Protein AF-A0A328EH61-F1 (afdb_monomer_lite)

Structure (mmCIF, N/CA/C/O backbone):
data_AF-A0A328EH61-F1
#
_entry.id   AF-A0A328EH61-F1
#
loop_
_atom_site.group_PDB
_atom_site.id
_atom_site.type_symbol
_atom_site.label_atom_id
_atom_site.label_alt_id
_atom_site.label_comp_id
_atom_site.label_asym_id
_atom_site.label_entity_id
_atom_site.label_seq_id
_atom_site.pdbx_PDB_ins_code
_atom_site.Cartn_x
_atom_site.Cartn_y
_atom_site.Cartn_z
_atom_site.occupancy
_atom_site.B_iso_or_equiv
_atom_site.auth_seq_id
_atom_site.auth_comp_id
_atom_site.auth_asym_id
_atom_site.auth_atom_id
_atom_site.pdbx_PDB_model_num
ATOM 1 N N . MET A 1 1 ? 7.362 -0.030 19.462 1.00 56.78 1 MET A N 1
ATOM 2 C CA . MET A 1 1 ? 6.497 -0.593 18.405 1.00 56.78 1 MET A CA 1
ATOM 3 C C . MET A 1 1 ? 5.074 -0.402 18.872 1.00 56.78 1 MET A C 1
ATOM 5 O O . MET A 1 1 ? 4.834 -0.658 20.049 1.00 56.78 1 MET A O 1
ATOM 9 N N . GLY A 1 2 ? 4.195 0.148 18.036 1.00 70.50 2 GLY A N 1
ATOM 10 C CA . GLY A 1 2 ? 2.802 0.347 18.413 1.00 70.50 2 GLY A CA 1
ATOM 11 C C . GLY A 1 2 ? 2.032 -0.969 18.447 1.00 70.50 2 GLY A C 1
ATOM 12 O O . GLY A 1 2 ? 2.505 -2.017 18.003 1.00 70.50 2 GLY A O 1
ATOM 13 N N . GLN A 1 3 ? 0.827 -0.904 19.004 1.00 80.25 3 GLN A N 1
ATOM 14 C CA . GLN A 1 3 ? -0.029 -2.062 19.269 1.00 80.25 3 GLN A CA 1
ATOM 15 C C . GLN A 1 3 ? -0.320 -2.907 18.014 1.00 80.25 3 GLN A C 1
ATOM 17 O O . GLN A 1 3 ? -0.496 -4.117 18.120 1.00 80.25 3 GLN A O 1
ATOM 22 N N . TYR A 1 4 ? -0.326 -2.286 16.830 1.00 87.88 4 TYR A N 1
ATOM 23 C CA . TYR A 1 4 ? -0.708 -2.926 15.568 1.00 87.88 4 TYR A CA 1
ATOM 24 C C . TYR A 1 4 ? 0.461 -3.147 14.599 1.00 87.88 4 TYR A C 1
ATOM 26 O O . TYR A 1 4 ? 0.229 -3.617 13.487 1.00 87.88 4 TYR A O 1
ATOM 34 N N . SER A 1 5 ? 1.713 -2.864 14.990 1.00 88.94 5 SER A N 1
ATOM 35 C CA . SER A 1 5 ? 2.863 -2.902 14.068 1.00 88.94 5 SER A CA 1
ATOM 36 C C . SER A 1 5 ? 3.009 -4.247 13.333 1.00 88.94 5 SER A C 1
ATOM 38 O O . SER A 1 5 ? 3.281 -4.263 12.135 1.00 88.94 5 SER A O 1
ATOM 40 N N . THR A 1 6 ? 2.782 -5.380 14.012 1.00 91.38 6 THR A N 1
ATOM 41 C CA . THR A 1 6 ? 2.851 -6.718 13.388 1.00 91.38 6 THR A CA 1
ATOM 42 C C . THR A 1 6 ? 1.741 -6.937 12.357 1.00 91.38 6 THR A C 1
ATOM 44 O O . THR A 1 6 ? 2.013 -7.432 11.265 1.00 91.38 6 THR A O 1
ATOM 47 N N . LEU A 1 7 ? 0.505 -6.541 12.678 1.00 90.62 7 LEU A N 1
ATOM 48 C CA . LEU A 1 7 ? -0.646 -6.666 11.775 1.00 90.62 7 LEU A CA 1
ATOM 49 C C . LEU A 1 7 ? -0.480 -5.778 10.541 1.00 90.62 7 LEU A C 1
ATOM 51 O O . LEU A 1 7 ? -0.755 -6.207 9.422 1.00 90.62 7 LEU A O 1
ATOM 55 N N . ILE A 1 8 ? 0.023 -4.558 10.730 1.00 93.12 8 ILE A N 1
ATOM 56 C CA . ILE A 1 8 ? 0.325 -3.632 9.635 1.00 93.12 8 ILE A CA 1
ATOM 57 C C . ILE A 1 8 ? 1.382 -4.241 8.718 1.00 93.12 8 ILE A C 1
ATOM 59 O O . ILE A 1 8 ? 1.185 -4.289 7.507 1.00 93.12 8 ILE A O 1
ATOM 63 N N . TYR A 1 9 ? 2.466 -4.767 9.292 1.00 94.25 9 TYR A N 1
ATOM 64 C CA . TYR A 1 9 ? 3.519 -5.420 8.523 1.00 94.25 9 TYR A CA 1
ATOM 65 C C . TYR A 1 9 ? 2.988 -6.574 7.670 1.00 94.25 9 TYR A C 1
ATOM 67 O O . TYR A 1 9 ? 3.264 -6.642 6.472 1.00 94.25 9 TYR A O 1
ATOM 75 N N . GLN A 1 10 ? 2.184 -7.451 8.271 1.00 93.06 10 GLN A N 1
ATOM 76 C CA . GLN A 1 10 ? 1.560 -8.569 7.567 1.00 93.06 10 GLN A CA 1
ATOM 77 C C . GLN A 1 10 ? 0.623 -8.088 6.453 1.00 93.06 10 GLN A C 1
ATOM 79 O O . GLN A 1 10 ? 0.689 -8.614 5.346 1.00 93.06 10 GLN A O 1
ATOM 84 N N . SER A 1 11 ? -0.179 -7.051 6.712 1.00 92.69 11 SER A N 1
ATOM 85 C CA . SER A 1 11 ? -1.097 -6.465 5.724 1.00 92.69 11 SER A CA 1
ATOM 86 C C . SER A 1 11 ? -0.344 -5.910 4.513 1.00 92.69 11 SER A C 1
ATOM 88 O O . SER A 1 11 ? -0.725 -6.161 3.370 1.00 92.69 11 SER A O 1
ATOM 90 N N . VAL A 1 12 ? 0.760 -5.192 4.742 1.00 92.88 12 VAL A N 1
ATOM 91 C CA . VAL A 1 12 ? 1.598 -4.652 3.662 1.00 92.88 12 VAL A CA 1
ATOM 92 C C . VAL A 1 12 ? 2.291 -5.773 2.881 1.00 92.88 12 VAL A C 1
ATOM 94 O O . VAL A 1 12 ? 2.296 -5.732 1.651 1.00 92.88 12 VAL A O 1
ATOM 97 N N . ASP A 1 13 ? 2.848 -6.785 3.555 1.00 94.06 13 ASP A N 1
ATOM 98 C CA . ASP A 1 13 ? 3.491 -7.931 2.893 1.00 94.06 13 ASP A CA 1
ATOM 99 C C . ASP A 1 13 ? 2.492 -8.705 2.015 1.00 94.06 13 ASP A C 1
ATOM 101 O O . ASP A 1 13 ? 2.778 -8.978 0.845 1.00 94.06 13 ASP A O 1
ATOM 105 N N . HIS A 1 14 ? 1.290 -8.989 2.530 1.00 93.00 14 HIS A N 1
ATOM 106 C CA . HIS A 1 14 ? 0.214 -9.624 1.764 1.00 93.00 14 HIS A CA 1
ATOM 107 C C . HIS A 1 14 ? -0.220 -8.783 0.566 1.00 93.00 14 HIS A C 1
ATOM 109 O O . HIS A 1 14 ? -0.277 -9.296 -0.555 1.00 93.00 14 HIS A O 1
ATOM 115 N N . THR A 1 15 ? -0.432 -7.483 0.775 1.00 91.00 15 THR A N 1
ATOM 116 C CA . THR A 1 15 ? -0.764 -6.540 -0.297 1.00 91.00 15 THR A CA 1
ATOM 117 C C . THR A 1 15 ? 0.299 -6.574 -1.395 1.00 91.00 15 THR A C 1
ATOM 119 O O . THR A 1 15 ? -0.015 -6.713 -2.578 1.00 91.00 15 THR A O 1
ATOM 122 N N . ALA A 1 16 ? 1.579 -6.517 -1.021 1.00 90.25 16 ALA A N 1
ATOM 123 C CA . ALA A 1 16 ? 2.683 -6.558 -1.968 1.00 90.25 16 ALA A CA 1
ATOM 124 C C . ALA A 1 16 ? 2.731 -7.883 -2.749 1.00 90.25 16 ALA A C 1
ATOM 126 O O . ALA A 1 16 ? 2.932 -7.866 -3.965 1.00 90.25 16 ALA A O 1
ATOM 127 N N . ARG A 1 17 ? 2.500 -9.032 -2.096 1.00 91.38 17 ARG A N 1
ATOM 128 C CA . ARG A 1 17 ? 2.392 -10.337 -2.779 1.00 91.38 17 ARG A CA 1
ATOM 129 C C . ARG A 1 17 ? 1.259 -10.347 -3.798 1.00 91.38 17 ARG A C 1
ATOM 131 O O . ARG A 1 17 ? 1.487 -10.741 -4.943 1.00 91.38 17 ARG A O 1
ATOM 138 N N . ALA A 1 18 ? 0.071 -9.905 -3.392 1.00 87.69 18 ALA A N 1
ATOM 139 C CA . ALA A 1 18 ? -1.114 -9.891 -4.240 1.00 87.69 18 ALA A CA 1
ATOM 140 C C . ALA A 1 18 ? -0.919 -8.985 -5.464 1.00 87.69 18 ALA A C 1
ATOM 142 O O . ALA A 1 18 ? -1.171 -9.406 -6.593 1.00 87.69 18 ALA A O 1
ATOM 143 N N . LEU A 1 19 ? -0.382 -7.778 -5.265 1.00 85.50 19 LEU A N 1
ATOM 144 C CA . LEU A 1 19 ? -0.111 -6.827 -6.345 1.00 85.50 19 LEU A CA 1
ATOM 145 C C . LEU A 1 19 ? 0.942 -7.343 -7.325 1.00 85.50 19 LEU A C 1
ATOM 147 O O . LEU A 1 19 ? 0.755 -7.258 -8.537 1.00 85.50 19 LEU A O 1
ATOM 151 N N . LEU A 1 20 ? 2.042 -7.918 -6.828 1.00 84.94 20 LEU A N 1
ATOM 152 C CA . LEU A 1 20 ? 3.068 -8.488 -7.702 1.00 84.94 20 LEU A CA 1
ATOM 153 C C . LEU A 1 20 ? 2.520 -9.666 -8.509 1.00 84.94 20 LEU A C 1
ATOM 155 O O . LEU A 1 20 ? 2.831 -9.764 -9.693 1.00 84.94 20 LEU A O 1
ATOM 159 N N . ALA A 1 21 ? 1.682 -10.518 -7.913 1.00 83.69 21 ALA A N 1
ATOM 160 C CA . ALA A 1 21 ? 1.013 -11.601 -8.628 1.00 83.69 21 ALA A CA 1
ATOM 161 C C . ALA A 1 21 ? 0.037 -11.067 -9.691 1.00 83.69 21 ALA A C 1
ATOM 163 O O . ALA A 1 21 ? 0.051 -11.544 -10.827 1.00 83.69 21 ALA A O 1
ATOM 164 N N . HIS A 1 22 ? -0.755 -10.042 -9.358 1.00 80.75 22 HIS A N 1
ATOM 165 C CA . HIS A 1 22 ? -1.667 -9.374 -10.288 1.00 80.75 22 HIS A CA 1
ATOM 166 C C . HIS A 1 22 ? -0.916 -8.794 -11.493 1.00 80.75 22 HIS A C 1
ATOM 168 O O . HIS A 1 22 ? -1.221 -9.110 -12.644 1.00 80.75 22 HIS A O 1
ATOM 174 N N . PHE A 1 23 ? 0.135 -8.015 -11.244 1.00 74.81 23 PHE A N 1
ATOM 175 C CA . PHE A 1 23 ? 0.956 -7.439 -12.304 1.00 74.81 23 PHE A CA 1
ATOM 176 C C . PHE A 1 23 ? 1.714 -8.509 -13.096 1.00 74.81 23 PHE A C 1
ATOM 178 O O . PHE A 1 23 ? 1.853 -8.391 -14.311 1.00 74.81 23 PHE A O 1
ATOM 185 N N . GLN A 1 24 ? 2.164 -9.587 -12.456 1.00 76.88 24 GLN A N 1
ATOM 186 C CA . GLN A 1 24 ? 2.789 -10.708 -13.153 1.00 76.88 24 GLN A CA 1
ATOM 187 C C . GLN A 1 24 ? 1.803 -11.417 -14.093 1.00 76.88 24 GLN A C 1
ATOM 189 O O . GLN A 1 24 ? 2.206 -11.840 -15.178 1.00 76.88 24 GLN A O 1
ATOM 194 N N . ALA A 1 25 ? 0.530 -11.535 -13.710 1.00 77.94 25 ALA A N 1
ATOM 195 C CA . ALA A 1 25 ? -0.518 -12.076 -14.570 1.00 77.94 25 ALA A CA 1
ATOM 196 C C . ALA A 1 25 ? -0.847 -11.129 -15.737 1.00 77.94 25 ALA A C 1
ATOM 198 O O . ALA A 1 25 ? -1.003 -11.586 -16.866 1.00 77.94 25 ALA A O 1
ATOM 199 N N . GLN A 1 26 ? -0.888 -9.817 -15.485 1.00 69.00 26 GLN A N 1
ATOM 200 C CA . GLN A 1 26 ? -1.219 -8.801 -16.489 1.00 69.00 26 GLN A CA 1
ATOM 201 C C . GLN A 1 26 ? -0.101 -8.580 -17.520 1.00 69.00 26 GLN A C 1
ATOM 203 O O . GLN A 1 26 ? -0.368 -8.402 -18.706 1.00 69.00 26 GLN A O 1
ATOM 208 N N . TYR A 1 27 ? 1.154 -8.559 -17.069 1.00 69.25 27 TYR A N 1
ATOM 209 C CA . TYR A 1 27 ? 2.316 -8.179 -17.880 1.00 69.25 27 TYR A CA 1
ATOM 210 C C . TYR A 1 27 ? 3.206 -9.370 -18.263 1.00 69.25 27 TYR A C 1
ATOM 212 O O . TYR A 1 27 ? 4.105 -9.241 -19.092 1.00 69.25 27 TYR A O 1
ATOM 220 N N . GLY A 1 28 ? 2.947 -10.547 -17.692 1.00 67.50 28 GLY A N 1
ATOM 221 C CA . GLY A 1 28 ? 3.680 -11.777 -17.962 1.00 67.50 28 GLY A CA 1
ATOM 222 C C . GLY A 1 28 ? 4.969 -11.924 -17.146 1.00 67.50 28 GLY A C 1
ATOM 223 O O . GLY A 1 28 ? 5.695 -10.970 -16.852 1.00 67.50 28 GLY A O 1
ATOM 224 N N . LYS A 1 29 ? 5.308 -13.179 -16.813 1.00 66.19 29 LYS A N 1
ATOM 225 C CA . LYS A 1 29 ? 6.480 -13.527 -15.981 1.00 66.19 29 LYS A CA 1
ATOM 226 C C . LYS A 1 29 ? 7.819 -13.070 -16.574 1.00 66.19 29 LYS A C 1
ATOM 228 O O . LYS A 1 29 ? 8.751 -12.795 -15.822 1.00 66.19 29 LYS A O 1
ATOM 233 N N . LEU A 1 30 ? 7.907 -12.974 -17.903 1.00 56.50 30 LEU A N 1
ATOM 234 C CA . LEU A 1 30 ? 9.123 -12.601 -18.635 1.00 56.50 30 LEU A CA 1
ATOM 235 C C . LEU A 1 30 ? 9.571 -11.159 -18.368 1.00 56.50 30 LEU A C 1
ATOM 237 O O . LEU A 1 30 ? 10.749 -10.860 -18.530 1.00 56.50 30 LEU A O 1
ATOM 241 N N . ILE A 1 31 ? 8.668 -10.290 -17.907 1.00 61.34 31 ILE A N 1
ATOM 242 C CA . ILE A 1 31 ? 9.010 -8.921 -17.510 1.00 61.34 31 ILE A CA 1
ATOM 243 C C . ILE A 1 31 ? 9.609 -8.896 -16.096 1.00 61.34 31 ILE A C 1
ATOM 245 O O . ILE A 1 31 ? 10.500 -8.105 -15.819 1.00 61.34 31 ILE A O 1
ATOM 249 N N . PHE A 1 32 ? 9.206 -9.799 -15.202 1.00 66.12 32 PHE A N 1
ATOM 250 C CA . PHE A 1 32 ? 9.587 -9.758 -13.783 1.00 66.12 32 PHE A CA 1
ATOM 251 C C . PHE A 1 32 ? 11.005 -10.278 -13.510 1.00 66.12 32 PHE A C 1
ATOM 253 O O . PHE A 1 32 ? 11.710 -9.744 -12.652 1.00 66.12 32 PHE A O 1
ATOM 260 N N . ILE A 1 33 ? 11.437 -11.290 -14.266 1.00 64.19 33 ILE A N 1
ATOM 261 C CA . ILE A 1 33 ? 12.769 -11.900 -14.147 1.00 64.19 33 ILE A CA 1
ATOM 262 C C . ILE A 1 33 ? 13.897 -10.871 -14.384 1.00 64.19 33 ILE A C 1
ATOM 264 O O . ILE A 1 33 ? 14.733 -10.708 -13.494 1.00 64.19 33 ILE A O 1
ATOM 268 N N . PRO A 1 34 ? 13.932 -10.115 -15.503 1.00 63.72 34 PRO A N 1
ATOM 269 C CA . PRO A 1 34 ? 14.973 -9.108 -15.725 1.00 63.72 34 PRO A CA 1
ATOM 270 C C . PRO A 1 34 ? 14.883 -7.925 -14.748 1.00 63.72 34 PRO A C 1
ATOM 272 O O . PRO A 1 34 ? 15.905 -7.310 -14.430 1.00 63.72 34 PRO A O 1
ATOM 275 N N . LEU A 1 35 ? 13.693 -7.634 -14.205 1.00 71.81 35 LEU A N 1
ATOM 276 C CA . LEU A 1 35 ? 13.515 -6.618 -13.164 1.00 71.81 35 LEU A CA 1
ATOM 277 C C . LEU A 1 35 ? 14.121 -7.035 -11.810 1.00 71.81 35 LEU A C 1
ATOM 279 O O . LEU A 1 35 ? 14.373 -6.177 -10.964 1.00 71.81 35 LEU A O 1
ATOM 283 N N . GLY A 1 36 ? 14.414 -8.323 -11.611 1.00 75.44 36 GLY A N 1
ATOM 284 C CA . GLY A 1 36 ? 14.956 -8.852 -10.358 1.00 75.44 36 GLY A CA 1
ATOM 285 C C . GLY A 1 36 ? 13.917 -8.976 -9.244 1.00 75.44 36 GLY A C 1
ATOM 286 O O . GLY A 1 36 ? 14.287 -9.025 -8.072 1.00 75.44 36 GLY A O 1
ATOM 287 N N . ILE A 1 37 ? 12.627 -9.016 -9.591 1.00 82.44 37 ILE A N 1
ATOM 288 C CA . ILE A 1 37 ? 11.559 -9.256 -8.616 1.00 82.44 37 ILE A CA 1
ATOM 289 C C . ILE A 1 37 ? 11.676 -10.703 -8.127 1.00 82.44 37 ILE A C 1
ATOM 291 O O . ILE A 1 37 ? 11.752 -11.638 -8.923 1.00 82.44 37 ILE A O 1
ATOM 295 N N . SER A 1 38 ? 11.709 -10.884 -6.807 1.00 83.94 38 SER A N 1
ATOM 296 C CA . SER A 1 38 ? 11.962 -12.176 -6.159 1.00 83.94 38 SER A CA 1
ATOM 297 C C . SER A 1 38 ? 10.957 -12.449 -5.042 1.00 83.94 38 SER A C 1
ATOM 299 O O . SER A 1 38 ? 10.185 -11.572 -4.655 1.00 83.94 38 SER A O 1
ATOM 301 N N . ALA A 1 39 ? 11.014 -13.645 -4.449 1.00 84.25 39 ALA A N 1
ATOM 302 C CA . ALA A 1 39 ? 10.178 -14.004 -3.301 1.00 84.25 39 ALA A CA 1
ATOM 303 C C . ALA A 1 39 ? 10.388 -13.097 -2.066 1.00 84.25 39 ALA A C 1
ATOM 305 O O . ALA A 1 39 ? 9.507 -13.031 -1.213 1.00 84.25 39 ALA 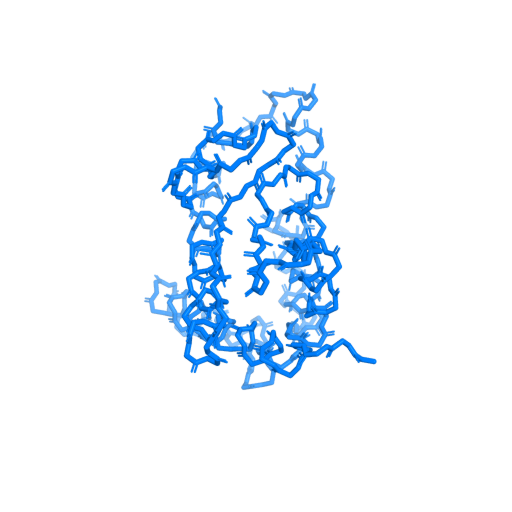A O 1
ATOM 306 N N . LYS A 1 40 ? 11.525 -12.386 -1.983 1.00 88.44 40 LYS A N 1
ATOM 307 C CA . LYS A 1 40 ? 11.836 -11.419 -0.912 1.00 88.44 40 LYS A CA 1
ATOM 308 C C . LYS A 1 40 ? 11.365 -9.994 -1.211 1.00 88.44 40 LYS A C 1
ATOM 310 O O . LYS A 1 40 ? 11.505 -9.115 -0.368 1.00 88.44 40 LYS A O 1
ATOM 315 N N . THR A 1 41 ? 10.867 -9.720 -2.417 1.00 89.31 41 THR A N 1
ATOM 316 C CA . THR A 1 41 ? 10.394 -8.376 -2.775 1.00 89.31 41 THR A CA 1
ATOM 317 C C . THR A 1 41 ? 9.249 -7.893 -1.870 1.00 89.31 41 THR A C 1
ATOM 319 O O . THR A 1 41 ? 9.355 -6.764 -1.398 1.00 89.31 41 THR A O 1
ATOM 322 N N . PRO A 1 42 ? 8.217 -8.705 -1.557 1.00 92.69 42 PRO A N 1
ATOM 323 C CA . PRO A 1 42 ? 7.167 -8.309 -0.614 1.00 92.69 42 PRO A CA 1
ATOM 324 C C . PRO A 1 42 ? 7.698 -7.910 0.766 1.00 92.69 42 PRO A C 1
ATOM 326 O O . PRO A 1 42 ? 7.364 -6.842 1.264 1.00 92.69 42 PRO A O 1
ATOM 329 N N . GLU A 1 43 ? 8.621 -8.701 1.317 1.00 92.19 43 GLU A N 1
ATOM 330 C CA . GLU A 1 43 ? 9.246 -8.442 2.618 1.00 92.19 43 GLU A CA 1
ATOM 331 C C . GLU A 1 43 ? 9.982 -7.093 2.625 1.00 92.19 43 GLU A C 1
ATOM 333 O O . GLU A 1 43 ? 9.837 -6.293 3.544 1.00 92.19 43 GLU A O 1
ATOM 338 N N . LYS A 1 44 ? 10.732 -6.789 1.556 1.00 90.06 44 LYS A N 1
ATOM 339 C CA . LYS A 1 44 ? 11.420 -5.497 1.404 1.00 90.06 44 LYS A CA 1
ATOM 340 C C . LYS A 1 44 ? 10.452 -4.317 1.327 1.00 90.06 44 LYS A C 1
ATOM 342 O O . LYS A 1 44 ? 10.772 -3.252 1.846 1.00 90.06 44 LYS A O 1
ATOM 347 N N . ILE A 1 45 ? 9.302 -4.498 0.678 1.00 90.56 45 ILE A N 1
ATOM 348 C CA . ILE A 1 45 ? 8.238 -3.489 0.633 1.00 90.56 45 ILE A CA 1
ATOM 349 C C . ILE A 1 45 ? 7.666 -3.283 2.037 1.00 90.56 45 ILE A C 1
ATOM 351 O O . ILE A 1 45 ? 7.645 -2.155 2.521 1.00 90.56 45 ILE A O 1
ATOM 355 N N . ALA A 1 46 ? 7.300 -4.366 2.726 1.00 93.31 46 ALA A N 1
ATOM 356 C CA . ALA A 1 46 ? 6.766 -4.305 4.082 1.00 93.31 46 ALA A CA 1
ATOM 357 C C . ALA A 1 46 ? 7.731 -3.623 5.059 1.00 93.31 46 ALA A C 1
ATOM 359 O O . ALA A 1 46 ? 7.324 -2.735 5.808 1.00 93.31 46 ALA A O 1
ATOM 360 N N . LEU A 1 47 ? 9.022 -3.954 5.008 1.00 92.12 47 LEU A N 1
ATOM 361 C CA . LEU A 1 47 ? 10.041 -3.309 5.839 1.00 92.12 47 LEU A CA 1
ATOM 362 C C . LEU A 1 47 ? 10.178 -1.805 5.56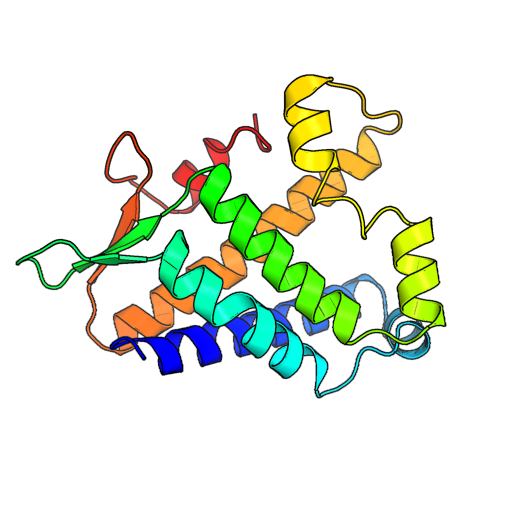4 1.00 92.12 47 LEU A C 1
ATOM 364 O O . LEU A 1 47 ? 10.444 -1.047 6.494 1.00 92.12 47 LEU A O 1
ATOM 368 N N . ALA A 1 48 ? 9.997 -1.370 4.315 1.00 88.88 48 ALA A N 1
ATOM 369 C CA . ALA A 1 48 ? 10.119 0.034 3.943 1.00 88.88 48 ALA A CA 1
ATOM 370 C C . ALA A 1 48 ? 8.891 0.863 4.350 1.00 88.88 48 ALA A C 1
ATOM 372 O O . ALA A 1 48 ? 9.053 1.985 4.822 1.00 88.88 48 ALA A O 1
ATOM 373 N N . SER A 1 49 ? 7.673 0.326 4.207 1.00 90.94 49 SER A N 1
ATOM 374 C CA . SER A 1 49 ? 6.452 1.137 4.309 1.00 90.94 49 SER A CA 1
ATOM 375 C C . SER A 1 49 ? 5.588 0.890 5.544 1.00 90.94 49 SER A C 1
ATOM 377 O O . SER A 1 49 ? 4.743 1.728 5.843 1.00 90.94 49 SER A O 1
ATOM 379 N N . SER A 1 50 ? 5.777 -0.190 6.310 1.00 93.00 50 SER A N 1
ATOM 380 C CA . SER A 1 50 ? 4.881 -0.497 7.447 1.00 93.00 50 SER A CA 1
ATOM 381 C C . SER A 1 50 ? 4.893 0.577 8.533 1.00 93.00 50 SER A C 1
ATOM 383 O O . SER A 1 50 ? 3.845 0.952 9.051 1.00 93.00 50 SER A O 1
ATOM 385 N N . LEU A 1 51 ? 6.069 1.129 8.842 1.00 91.50 51 LEU A N 1
ATOM 386 C CA . LEU A 1 51 ? 6.185 2.231 9.800 1.00 91.50 51 LEU A CA 1
ATOM 387 C C . LEU A 1 51 ? 5.508 3.508 9.283 1.00 91.50 51 LEU A C 1
ATOM 389 O O . LEU A 1 51 ? 4.974 4.288 10.065 1.00 91.50 51 LEU A O 1
ATOM 393 N N . SER A 1 52 ? 5.536 3.710 7.966 1.00 90.44 52 SER A N 1
ATOM 394 C CA . SER A 1 52 ? 4.866 4.825 7.307 1.00 90.44 52 SER A CA 1
ATOM 395 C C . SER A 1 52 ? 3.350 4.677 7.410 1.00 90.44 52 SER A C 1
ATOM 397 O O . SER A 1 52 ? 2.679 5.582 7.891 1.00 90.44 52 SER A O 1
ATOM 399 N N . VAL A 1 53 ? 2.818 3.489 7.099 1.00 91.94 53 VAL A N 1
ATOM 400 C CA . VAL A 1 53 ? 1.398 3.150 7.292 1.00 91.94 53 VAL A CA 1
ATOM 401 C C . VAL A 1 53 ? 0.960 3.420 8.729 1.00 91.94 53 VAL A C 1
ATOM 403 O O . VAL A 1 53 ? -0.050 4.083 8.947 1.00 91.94 53 VAL A O 1
ATOM 406 N N . GLU A 1 54 ? 1.746 2.973 9.709 1.00 91.44 54 GLU A N 1
ATOM 407 C CA . GLU A 1 54 ? 1.437 3.178 11.126 1.00 91.44 54 GLU A CA 1
ATOM 408 C C . GLU A 1 54 ? 1.369 4.663 11.512 1.00 91.44 54 GLU A C 1
ATOM 410 O O . GLU A 1 54 ? 0.496 5.062 12.277 1.00 91.44 54 GLU A O 1
ATOM 415 N N . ARG A 1 55 ? 2.269 5.495 10.980 1.00 90.38 55 ARG A N 1
ATOM 416 C CA . ARG A 1 55 ? 2.364 6.921 11.334 1.00 90.38 55 ARG A CA 1
ATOM 417 C C . ARG A 1 55 ? 1.394 7.815 10.574 1.00 90.38 55 ARG A C 1
ATOM 419 O O . ARG A 1 55 ? 0.940 8.817 11.125 1.00 90.38 55 ARG A O 1
ATOM 426 N N . HIS A 1 56 ? 1.137 7.483 9.317 1.00 90.75 56 HIS A N 1
ATOM 427 C CA . HIS A 1 56 ? 0.484 8.369 8.358 1.00 90.75 56 HIS A CA 1
ATOM 428 C C . HIS A 1 56 ? -0.955 7.948 8.077 1.00 90.75 56 HIS A C 1
ATOM 430 O O . HIS A 1 56 ? -1.817 8.803 7.913 1.00 90.75 56 HIS A O 1
ATOM 436 N N . LEU A 1 57 ? -1.242 6.643 8.078 1.00 91.19 57 LEU A N 1
ATOM 437 C CA . LEU A 1 57 ? -2.575 6.142 7.741 1.00 91.19 57 LEU A CA 1
ATOM 438 C C . LEU A 1 57 ? -3.407 5.755 8.953 1.00 91.19 57 LEU A C 1
ATOM 440 O O . LEU A 1 57 ? -4.602 5.561 8.791 1.00 91.19 57 LEU A O 1
ATOM 444 N N . LEU A 1 58 ? -2.828 5.633 10.148 1.00 90.81 58 LEU A N 1
ATOM 445 C CA . LEU A 1 58 ? -3.579 5.257 11.343 1.00 90.81 58 LEU A CA 1
ATOM 446 C C . LEU A 1 58 ? -3.678 6.408 12.341 1.00 90.81 58 LEU A C 1
ATOM 448 O O . LEU A 1 58 ? -2.684 7.010 12.755 1.00 90.81 58 LEU A O 1
ATOM 452 N N . ARG A 1 59 ? -4.911 6.680 12.772 1.00 89.19 59 ARG A N 1
ATOM 453 C CA . ARG A 1 59 ? -5.217 7.563 13.901 1.00 89.19 59 ARG A CA 1
ATOM 454 C C . ARG A 1 59 ? -6.135 6.824 14.865 1.00 89.19 59 ARG A C 1
ATOM 456 O O . ARG A 1 59 ? -7.157 6.274 14.460 1.00 89.19 59 ARG A O 1
ATOM 463 N N . SER A 1 60 ? -5.764 6.792 16.139 1.00 80.50 60 SER A N 1
ATOM 464 C CA . SER A 1 60 ? -6.651 6.318 17.199 1.00 80.50 60 SER A CA 1
ATOM 465 C C . SER A 1 60 ? -7.593 7.432 17.624 1.00 80.50 60 SER A C 1
ATOM 467 O O . SER A 1 60 ? -7.142 8.550 17.867 1.00 80.50 60 SER A O 1
ATOM 469 N N . PHE A 1 61 ? -8.870 7.109 17.791 1.00 71.25 61 PHE A N 1
ATOM 470 C CA . PHE A 1 61 ? -9.768 7.955 18.565 1.00 71.25 61 PHE A CA 1
ATOM 471 C C . PHE A 1 61 ? -9.571 7.642 20.045 1.00 71.25 61 PHE A C 1
ATOM 473 O O . PHE A 1 61 ? -9.753 6.497 20.470 1.00 71.25 61 PHE A O 1
ATOM 480 N N . GLU A 1 62 ? -9.161 8.637 20.832 1.00 56.78 62 GLU A N 1
ATOM 481 C CA . GLU A 1 62 ? -9.068 8.468 22.281 1.00 56.78 62 GLU A CA 1
ATOM 482 C C . GLU A 1 62 ? -10.447 8.088 22.842 1.00 56.78 62 GLU A C 1
ATOM 484 O O . GLU A 1 62 ? -11.437 8.776 22.614 1.00 56.78 62 GLU A O 1
ATOM 489 N N . GLY A 1 63 ? -10.517 6.962 23.559 1.00 56.12 63 GLY A N 1
ATOM 490 C CA . GLY A 1 63 ? -11.712 6.535 24.294 1.00 56.12 63 GLY A CA 1
ATOM 491 C C . GLY A 1 63 ? -12.734 5.674 23.538 1.00 56.12 63 GLY A C 1
ATOM 492 O O . GLY A 1 63 ? -13.588 5.091 24.197 1.00 56.12 63 GLY A O 1
ATOM 493 N N . GLU A 1 64 ? -12.643 5.514 22.210 1.00 61.34 64 GLU A N 1
ATOM 494 C CA . GLU A 1 64 ? -13.697 4.833 21.422 1.00 61.34 64 GLU A CA 1
ATOM 495 C C . GLU A 1 64 ? -13.344 3.420 20.917 1.00 61.34 64 GLU A C 1
ATOM 497 O O . GLU A 1 64 ? -14.154 2.790 20.243 1.00 61.34 64 GLU A O 1
ATOM 502 N N . GLY A 1 65 ? -12.149 2.887 21.210 1.00 71.56 65 GLY A N 1
ATOM 503 C CA . GLY A 1 65 ? -11.753 1.543 20.740 1.00 71.56 65 GLY A CA 1
ATOM 504 C C . GLY A 1 65 ? -11.725 1.407 19.207 1.00 71.56 65 GLY A C 1
ATOM 505 O O . GLY A 1 65 ? -11.831 0.308 18.661 1.00 71.56 65 GLY A O 1
ATOM 506 N N . LYS A 1 66 ? -11.598 2.543 18.517 1.00 86.00 66 LYS A N 1
ATOM 507 C CA . LYS A 1 66 ? -11.805 2.698 17.081 1.00 86.00 66 LYS A CA 1
ATOM 508 C C . LYS A 1 66 ? -10.580 3.330 16.433 1.00 86.00 66 LYS A C 1
ATOM 510 O O . LYS A 1 66 ? -10.006 4.291 16.953 1.00 86.00 66 LYS A O 1
ATOM 515 N N . LEU A 1 67 ? -10.197 2.795 15.279 1.00 90.19 67 LEU A N 1
ATOM 516 C CA . LEU A 1 67 ? -9.134 3.331 14.439 1.00 90.19 67 LEU A CA 1
ATOM 517 C C . LEU A 1 67 ? -9.713 3.970 13.181 1.00 90.19 67 LEU A C 1
ATOM 519 O O . LEU A 1 67 ? -10.626 3.437 12.549 1.00 90.19 67 LEU A O 1
ATOM 523 N N . MET A 1 68 ? -9.136 5.101 12.802 1.00 91.75 68 MET A N 1
ATOM 524 C CA . MET A 1 68 ? -9.336 5.715 11.501 1.00 91.75 68 MET A CA 1
ATOM 525 C C . MET A 1 68 ? -8.199 5.322 10.563 1.00 91.75 68 MET A C 1
ATOM 527 O O . MET A 1 68 ? -7.027 5.484 10.910 1.00 91.75 68 MET A O 1
ATOM 531 N N . LEU A 1 69 ? -8.569 4.868 9.368 1.00 93.56 69 LEU A N 1
ATOM 532 C CA . LEU A 1 69 ? -7.712 4.841 8.195 1.00 93.56 69 LEU A CA 1
ATOM 533 C C . LEU A 1 69 ? -7.802 6.199 7.487 1.00 93.56 69 LEU A C 1
ATOM 535 O O . LEU A 1 69 ? -8.851 6.559 6.949 1.00 93.56 69 LEU A O 1
ATOM 539 N N . VAL A 1 70 ? -6.709 6.958 7.530 1.00 93.12 70 VAL A N 1
ATOM 540 C CA . VAL A 1 70 ? -6.628 8.325 7.006 1.00 93.12 70 VAL A CA 1
ATOM 541 C C . VAL A 1 70 ? -6.421 8.305 5.494 1.00 93.12 70 VAL A C 1
ATOM 543 O O . VAL A 1 70 ? -5.458 7.723 4.996 1.00 93.12 70 VAL A O 1
ATOM 546 N N . ILE A 1 71 ? -7.306 8.976 4.764 1.00 92.00 71 ILE A N 1
ATOM 547 C CA . ILE A 1 71 ? -7.257 9.143 3.313 1.00 92.00 71 ILE A CA 1
ATOM 548 C C . ILE A 1 71 ? -7.057 10.629 3.021 1.00 92.00 71 ILE A C 1
ATOM 550 O O . ILE A 1 71 ? -8.000 11.407 2.946 1.00 92.00 71 ILE A O 1
ATOM 554 N N . GLN A 1 72 ? -5.795 11.036 2.898 1.00 87.69 72 GLN A N 1
ATOM 555 C CA . GLN A 1 72 ? -5.406 12.417 2.615 1.00 87.69 72 GLN A CA 1
ATOM 556 C C . GLN A 1 72 ? -4.208 12.442 1.671 1.00 87.69 72 GLN A C 1
ATOM 558 O O . GLN A 1 72 ? -3.332 11.580 1.747 1.00 87.69 72 GLN A O 1
ATOM 563 N N . ASN A 1 73 ? -4.132 13.459 0.808 1.00 83.44 73 ASN A N 1
ATOM 564 C CA . ASN A 1 73 ? -3.098 13.549 -0.228 1.00 83.44 73 ASN A CA 1
ATOM 565 C C . ASN A 1 73 ? -1.670 13.423 0.334 1.00 83.44 73 ASN A C 1
ATOM 567 O O . ASN A 1 73 ? -0.870 12.659 -0.206 1.00 83.44 73 ASN A O 1
ATOM 571 N N . ALA A 1 74 ? -1.349 14.136 1.419 1.00 83.50 74 ALA A N 1
ATOM 572 C CA . ALA A 1 74 ? -0.012 14.116 2.016 1.00 83.50 74 ALA A CA 1
ATOM 573 C C . ALA A 1 74 ? 0.352 12.739 2.604 1.00 83.50 74 ALA A C 1
ATOM 575 O O . ALA A 1 74 ? 1.454 12.239 2.367 1.00 83.50 74 ALA A O 1
ATOM 576 N N . GLU A 1 75 ? -0.589 12.105 3.303 1.00 88.31 75 GLU A N 1
ATOM 577 C CA . GLU A 1 75 ? -0.372 10.819 3.971 1.00 88.31 75 GLU A CA 1
ATOM 578 C C . GLU A 1 75 ? -0.278 9.666 2.961 1.00 88.31 75 GLU A C 1
ATOM 580 O O . GLU A 1 75 ? 0.666 8.871 2.990 1.00 88.31 75 GLU A O 1
ATOM 585 N N . ILE A 1 76 ? -1.198 9.630 1.988 1.00 85.69 76 ILE A N 1
ATOM 586 C CA . ILE A 1 76 ? -1.176 8.670 0.877 1.00 85.69 76 ILE A CA 1
ATOM 587 C C . ILE A 1 76 ? 0.129 8.783 0.089 1.00 85.69 76 ILE A C 1
ATOM 589 O O . ILE A 1 76 ? 0.744 7.768 -0.250 1.00 85.69 76 ILE A O 1
ATOM 593 N N . ARG A 1 77 ? 0.588 10.013 -0.169 1.00 80.06 77 ARG A N 1
ATOM 594 C CA . ARG A 1 77 ? 1.856 10.259 -0.857 1.00 80.06 77 ARG A CA 1
ATOM 595 C C . ARG A 1 77 ? 3.031 9.652 -0.101 1.00 80.06 77 ARG A C 1
ATOM 597 O O . ARG A 1 77 ? 3.864 8.996 -0.727 1.00 80.06 77 ARG A O 1
ATOM 604 N N . GLN A 1 78 ? 3.130 9.893 1.205 1.00 83.62 78 GLN A N 1
ATOM 605 C CA . GLN A 1 78 ? 4.262 9.415 1.994 1.00 83.62 78 GLN A CA 1
ATOM 606 C C . GLN A 1 78 ? 4.320 7.882 2.000 1.00 83.62 78 GLN A C 1
ATOM 608 O O . GLN A 1 78 ? 5.356 7.305 1.672 1.00 83.62 78 GLN A O 1
ATOM 613 N N . VAL A 1 79 ? 3.187 7.221 2.247 1.00 87.06 79 VAL A N 1
ATOM 614 C CA . VAL A 1 79 ? 3.119 5.752 2.271 1.00 87.06 79 VAL A CA 1
ATOM 615 C C . VAL A 1 79 ? 3.415 5.140 0.908 1.00 87.06 79 VAL A C 1
ATOM 617 O O . VAL A 1 79 ? 4.149 4.154 0.815 1.00 87.06 79 VAL A O 1
ATOM 620 N N . TYR A 1 80 ? 2.877 5.725 -0.161 1.00 82.38 80 TYR A N 1
ATOM 621 C CA . TYR A 1 80 ? 3.144 5.254 -1.513 1.00 82.38 80 TYR A CA 1
ATOM 622 C C . TYR A 1 80 ? 4.628 5.387 -1.883 1.00 82.38 80 TYR A C 1
ATOM 624 O O . TYR A 1 80 ? 5.197 4.472 -2.480 1.00 82.38 80 TYR A O 1
ATOM 632 N N . ASN A 1 81 ? 5.283 6.486 -1.497 1.00 79.69 81 ASN A N 1
ATOM 633 C CA . ASN A 1 81 ? 6.717 6.660 -1.725 1.00 79.69 81 ASN A CA 1
ATOM 634 C C . ASN A 1 81 ? 7.536 5.576 -1.021 1.00 79.69 81 ASN A C 1
ATOM 636 O O . ASN A 1 81 ? 8.377 4.947 -1.660 1.00 79.69 81 ASN A O 1
ATOM 640 N N . ASP A 1 82 ? 7.245 5.303 0.250 1.00 86.62 82 ASP A N 1
ATOM 641 C CA . ASP A 1 82 ? 7.970 4.289 1.019 1.00 86.62 82 ASP A CA 1
ATOM 642 C C . ASP A 1 82 ? 7.726 2.874 0.459 1.00 86.62 82 ASP A C 1
ATOM 644 O O . ASP A 1 82 ? 8.648 2.057 0.370 1.00 86.62 82 ASP A O 1
ATOM 648 N N . PHE A 1 83 ? 6.506 2.596 -0.017 1.00 85.81 83 PHE A N 1
ATOM 649 C CA . PHE A 1 83 ? 6.180 1.353 -0.724 1.00 85.81 83 PHE A CA 1
ATOM 650 C C . PHE A 1 83 ? 7.027 1.204 -1.998 1.00 85.81 83 PHE A C 1
ATOM 652 O O . PHE A 1 83 ? 7.633 0.155 -2.252 1.00 85.81 83 PHE A O 1
ATOM 659 N N . MET A 1 84 ? 7.102 2.269 -2.800 1.00 79.38 84 MET A N 1
ATOM 660 C CA . MET A 1 84 ? 7.874 2.291 -4.041 1.00 79.38 84 MET A CA 1
ATOM 661 C C . MET A 1 84 ? 9.382 2.221 -3.799 1.00 79.38 84 MET A C 1
ATOM 663 O O . MET A 1 84 ? 10.085 1.598 -4.597 1.00 79.38 84 MET A O 1
ATOM 667 N N . ASP A 1 85 ? 9.887 2.788 -2.704 1.00 82.19 85 ASP A N 1
ATOM 668 C CA . ASP A 1 85 ? 11.288 2.671 -2.301 1.00 82.19 85 ASP A CA 1
ATOM 669 C C . ASP A 1 85 ? 11.641 1.230 -1.916 1.00 82.19 85 ASP A C 1
ATOM 671 O O . ASP A 1 85 ? 12.679 0.717 -2.347 1.00 82.19 85 ASP A O 1
ATOM 675 N N . GLY A 1 86 ? 10.751 0.529 -1.208 1.00 84.88 86 GLY A N 1
ATOM 676 C CA . GLY A 1 86 ? 10.898 -0.901 -0.936 1.00 84.88 86 GLY A CA 1
ATOM 677 C C . GLY A 1 86 ? 10.920 -1.744 -2.216 1.00 84.88 86 GLY A C 1
ATOM 678 O O . GLY A 1 86 ? 11.816 -2.579 -2.408 1.00 84.88 86 GLY A O 1
ATOM 679 N N . LEU A 1 87 ? 9.998 -1.470 -3.150 1.00 83.50 87 LEU A N 1
ATOM 680 C CA . LEU A 1 87 ? 9.985 -2.115 -4.464 1.00 83.50 87 LEU A CA 1
ATOM 681 C C . LEU A 1 87 ? 11.290 -1.829 -5.212 1.00 83.50 87 LEU A C 1
ATOM 683 O O . LEU A 1 87 ? 11.968 -2.768 -5.624 1.00 83.50 87 LEU A O 1
ATOM 687 N N . TYR A 1 88 ? 11.690 -0.564 -5.343 1.00 81.44 88 TYR A N 1
ATOM 688 C CA . TYR A 1 88 ? 12.897 -0.152 -6.060 1.00 81.44 88 TYR A CA 1
ATOM 689 C C . TYR A 1 88 ? 14.171 -0.733 -5.435 1.00 81.44 88 TYR A C 1
ATOM 691 O O . TYR A 1 88 ? 15.064 -1.194 -6.150 1.00 81.44 88 TYR A O 1
ATOM 699 N N . GLY A 1 89 ? 14.251 -0.773 -4.104 1.00 81.94 89 GLY A N 1
ATOM 700 C CA . GLY A 1 89 ? 15.333 -1.408 -3.353 1.00 81.94 89 GLY A CA 1
ATOM 701 C C . GLY A 1 89 ? 15.444 -2.914 -3.610 1.00 81.94 89 GLY A C 1
ATOM 702 O O . GLY A 1 89 ? 16.530 -3.489 -3.488 1.00 81.94 89 GLY A O 1
ATOM 703 N N . SER A 1 90 ? 14.350 -3.559 -4.023 1.00 83.06 90 SER A N 1
ATOM 704 C CA . SER A 1 90 ? 14.332 -4.978 -4.379 1.00 83.06 90 SER A CA 1
ATOM 705 C C . SER A 1 90 ? 14.843 -5.286 -5.790 1.00 83.06 90 SER A C 1
ATOM 707 O O . SER A 1 90 ? 15.279 -6.411 -6.021 1.00 83.06 90 SER A O 1
ATOM 709 N N . LEU A 1 91 ? 14.828 -4.309 -6.702 1.00 82.44 91 LEU A N 1
ATOM 710 C CA . LEU A 1 91 ? 15.108 -4.527 -8.122 1.00 82.44 91 LEU A CA 1
ATOM 711 C C . LEU A 1 91 ? 16.597 -4.740 -8.427 1.00 82.44 91 LEU A C 1
ATOM 713 O O . LEU A 1 91 ? 17.486 -4.194 -7.760 1.00 82.44 91 LEU A O 1
ATOM 717 N N . SER A 1 92 ? 16.860 -5.469 -9.517 1.00 81.19 92 SER A N 1
ATOM 718 C CA . SER A 1 92 ? 18.192 -5.599 -10.118 1.00 81.19 92 SER A CA 1
ATOM 719 C C . SER A 1 92 ? 18.684 -4.255 -10.677 1.00 81.19 92 SER A C 1
ATOM 721 O O . SER A 1 92 ? 17.910 -3.313 -10.847 1.00 81.19 92 SER A O 1
ATOM 723 N N . PHE A 1 93 ? 19.971 -4.142 -11.019 1.00 80.44 93 PHE A N 1
ATOM 724 C CA . PHE A 1 93 ? 20.495 -2.940 -11.685 1.00 80.44 93 PHE A CA 1
ATOM 725 C C . PHE A 1 93 ? 19.757 -2.633 -13.003 1.00 80.44 93 PHE A C 1
ATOM 727 O O . PHE A 1 93 ? 19.387 -1.485 -13.264 1.00 80.44 93 PHE A O 1
ATOM 734 N N . VAL A 1 94 ? 19.480 -3.670 -13.801 1.00 77.62 94 VAL A N 1
ATOM 735 C CA . VAL A 1 94 ? 18.697 -3.565 -15.041 1.00 77.62 94 VAL A CA 1
ATOM 736 C C . V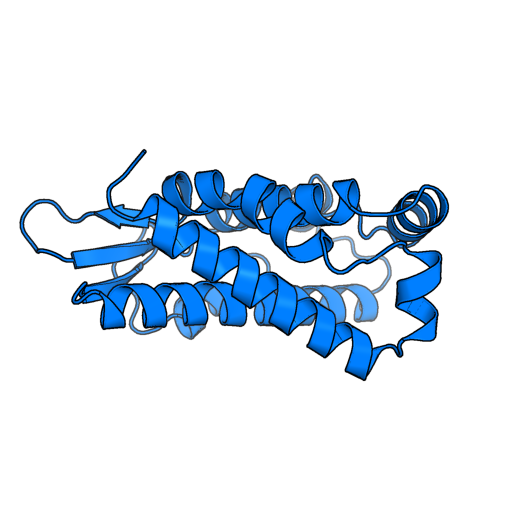AL A 1 94 ? 17.270 -3.121 -14.731 1.00 77.62 94 VAL A C 1
ATOM 738 O O . VAL A 1 94 ? 16.776 -2.190 -15.360 1.00 77.62 94 VAL A O 1
ATOM 741 N N . GLY A 1 95 ? 16.637 -3.701 -13.709 1.00 73.38 95 GLY A N 1
ATOM 742 C CA . GLY A 1 95 ? 15.295 -3.321 -13.276 1.00 73.38 95 GLY A CA 1
ATOM 743 C C . GLY A 1 95 ? 15.197 -1.877 -12.798 1.00 73.38 95 GLY A C 1
ATOM 744 O O . GLY A 1 95 ? 14.298 -1.148 -13.206 1.00 73.38 95 GLY A O 1
ATOM 745 N N . LYS A 1 96 ? 16.171 -1.417 -12.011 1.00 75.69 96 LYS A N 1
ATOM 746 C CA . LYS A 1 96 ? 16.288 -0.017 -11.578 1.00 75.69 96 LYS A CA 1
ATOM 747 C C . LYS A 1 96 ? 16.430 0.934 -12.764 1.00 75.69 96 LYS A C 1
ATOM 749 O O . LYS A 1 96 ? 15.791 1.985 -12.795 1.00 75.69 96 LYS A O 1
ATOM 754 N N . THR A 1 97 ? 17.239 0.550 -13.749 1.00 70.19 97 THR A N 1
ATOM 755 C CA . THR A 1 97 ? 17.462 1.327 -14.975 1.00 70.19 97 THR A CA 1
ATOM 756 C C . THR A 1 97 ? 16.197 1.384 -15.828 1.00 70.19 97 THR A C 1
ATOM 758 O O . THR A 1 97 ? 15.800 2.468 -16.249 1.00 70.19 97 THR A O 1
ATOM 761 N N . ALA A 1 98 ? 15.512 0.251 -16.002 1.00 66.50 98 ALA A N 1
ATOM 762 C CA . ALA A 1 98 ? 14.242 0.160 -16.713 1.00 66.50 98 ALA A CA 1
ATOM 763 C C . ALA A 1 98 ? 13.157 1.006 -16.032 1.00 66.50 98 ALA A C 1
ATOM 765 O O . ALA A 1 98 ? 12.535 1.835 -16.683 1.00 66.50 98 ALA A O 1
ATOM 766 N N . MET A 1 99 ? 12.989 0.898 -14.713 1.00 67.44 99 MET A N 1
ATOM 767 C CA . MET A 1 99 ? 12.038 1.721 -13.953 1.00 67.44 99 MET A CA 1
ATOM 768 C C . MET A 1 99 ? 12.337 3.217 -14.057 1.00 67.44 99 MET A C 1
ATOM 770 O O . MET A 1 99 ? 11.415 4.027 -14.148 1.00 67.44 99 MET A O 1
ATOM 774 N N . LYS A 1 100 ? 13.620 3.602 -14.051 1.00 64.75 100 LYS A N 1
ATOM 775 C CA . LYS A 1 100 ? 14.034 4.996 -14.249 1.00 64.75 100 LYS A CA 1
ATOM 776 C C . LYS A 1 100 ? 13.698 5.471 -15.667 1.00 64.75 100 LYS A C 1
ATOM 778 O O . LYS A 1 100 ? 13.141 6.552 -15.811 1.00 64.75 100 LYS A O 1
ATOM 783 N N . ALA A 1 101 ? 13.978 4.659 -16.685 1.00 59.78 101 ALA A N 1
ATOM 784 C CA . ALA A 1 101 ? 13.671 4.965 -18.084 1.00 59.78 101 ALA A CA 1
ATOM 785 C C . ALA A 1 101 ? 12.157 5.031 -18.363 1.00 59.78 101 ALA A C 1
ATOM 787 O O . ALA A 1 101 ? 11.705 5.878 -19.125 1.00 59.78 101 ALA A O 1
ATOM 788 N N . LEU A 1 102 ? 11.366 4.186 -17.696 1.00 54.66 102 LEU A N 1
ATOM 789 C CA . LEU A 1 102 ? 9.900 4.186 -17.751 1.00 54.66 102 LEU A CA 1
ATOM 790 C C . LEU A 1 102 ? 9.268 5.321 -16.927 1.00 54.66 102 LEU A C 1
ATOM 792 O O . LEU A 1 102 ? 8.043 5.457 -16.885 1.00 54.66 102 LEU A O 1
ATOM 796 N N . GLY A 1 103 ? 10.085 6.123 -16.236 1.00 51.38 103 GLY A N 1
ATOM 797 C CA . GLY A 1 103 ? 9.607 7.182 -15.356 1.00 51.38 103 GLY A CA 1
ATOM 798 C C . GLY A 1 103 ? 8.768 6.663 -14.188 1.00 51.38 103 GLY A C 1
ATOM 799 O O . GLY A 1 103 ? 7.963 7.408 -13.650 1.00 51.38 103 GLY A O 1
ATOM 800 N N . MET A 1 104 ? 8.924 5.393 -13.805 1.00 51.16 104 MET A N 1
ATOM 801 C CA . MET A 1 104 ? 8.217 4.772 -12.678 1.00 51.16 104 MET A CA 1
ATOM 802 C C . MET A 1 104 ? 8.885 5.062 -11.329 1.00 51.16 104 MET A C 1
ATOM 804 O O . MET A 1 104 ? 8.274 4.879 -10.283 1.00 51.16 104 MET A O 1
ATOM 808 N N . ARG A 1 105 ? 10.136 5.540 -11.350 1.00 44.81 105 ARG A N 1
ATOM 809 C CA . ARG A 1 105 ? 10.817 6.103 -10.172 1.00 44.81 105 ARG A CA 1
ATOM 810 C C . ARG A 1 105 ? 10.279 7.500 -9.806 1.00 44.81 105 ARG A C 1
ATOM 812 O O . ARG A 1 105 ? 10.557 7.998 -8.722 1.00 44.81 105 ARG A O 1
ATOM 819 N N . MET A 1 106 ? 9.528 8.129 -10.712 1.00 44.78 106 MET A N 1
ATOM 820 C CA . MET A 1 106 ? 9.006 9.488 -10.578 1.00 44.78 106 MET A CA 1
ATOM 821 C C . MET A 1 106 ? 7.549 9.454 -10.120 1.00 44.78 106 MET A C 1
ATOM 823 O O . MET A 1 106 ? 6.634 9.616 -10.911 1.00 44.78 106 MET A O 1
ATOM 827 N N . TYR A 1 107 ? 7.333 9.229 -8.832 1.00 49.53 107 TYR A N 1
ATOM 828 C CA . TYR A 1 107 ? 6.124 9.721 -8.153 1.00 49.53 107 TYR A CA 1
ATOM 829 C C . TYR A 1 107 ? 6.463 10.644 -6.984 1.00 49.53 107 TYR A C 1
ATOM 831 O O . TYR A 1 107 ? 5.632 11.448 -6.575 1.00 49.53 107 TYR A O 1
ATOM 839 N N . ARG A 1 108 ? 7.719 10.604 -6.520 1.00 44.88 108 ARG A N 1
ATOM 840 C CA . ARG A 1 108 ? 8.255 11.507 -5.502 1.00 44.88 108 ARG A CA 1
ATOM 841 C C . ARG A 1 108 ? 8.115 12.982 -5.899 1.00 44.88 108 ARG A C 1
ATOM 843 O O . ARG A 1 108 ? 7.645 13.772 -5.083 1.00 44.88 108 ARG A O 1
ATOM 850 N N . ASP A 1 109 ? 8.445 13.302 -7.152 1.00 46.09 109 ASP A N 1
ATOM 851 C CA . ASP A 1 109 ? 8.439 14.672 -7.691 1.00 46.09 109 ASP A CA 1
ATOM 852 C C . ASP A 1 109 ? 7.280 14.923 -8.674 1.00 46.09 109 ASP A C 1
ATOM 854 O O . ASP A 1 109 ? 6.795 16.046 -8.780 1.00 46.09 109 ASP A O 1
ATOM 858 N N . ASP A 1 110 ? 6.787 13.878 -9.350 1.00 49.97 110 ASP A N 1
ATOM 859 C CA . ASP A 1 110 ? 5.698 13.984 -10.331 1.00 49.97 110 ASP A CA 1
ATOM 860 C C . ASP A 1 110 ? 4.336 14.220 -9.672 1.00 49.97 110 ASP A C 1
ATOM 862 O O . ASP A 1 110 ? 3.536 14.912 -10.275 1.00 49.97 110 ASP A O 1
ATOM 866 N N . LEU A 1 111 ? 4.049 13.722 -8.460 1.00 50.16 111 LEU A N 1
ATOM 867 C CA . LEU A 1 111 ? 2.766 14.017 -7.802 1.00 50.16 111 LEU A CA 1
ATOM 868 C C . LEU A 1 111 ? 2.655 15.517 -7.476 1.00 50.16 111 LEU A C 1
ATOM 870 O O . LEU A 1 111 ? 1.668 16.152 -7.821 1.00 50.16 111 LEU A O 1
ATOM 874 N N . ASP A 1 112 ? 3.712 16.115 -6.918 1.00 46.06 112 ASP A N 1
ATOM 875 C CA . ASP A 1 112 ? 3.774 17.563 -6.668 1.00 46.06 112 ASP A CA 1
ATOM 876 C C . ASP A 1 112 ? 3.832 18.377 -7.965 1.00 46.06 112 ASP A C 1
ATOM 878 O O . ASP A 1 112 ? 3.226 19.443 -8.051 1.00 46.06 112 ASP A O 1
ATOM 882 N N . ALA A 1 113 ? 4.565 17.909 -8.979 1.00 49.09 113 ALA A N 1
ATOM 883 C CA . ALA A 1 113 ? 4.642 18.588 -10.268 1.00 49.09 113 ALA A CA 1
ATOM 884 C C . ALA A 1 113 ? 3.338 18.463 -11.072 1.00 49.09 113 ALA A C 1
ATOM 886 O O . ALA A 1 113 ? 2.990 19.395 -11.788 1.00 49.09 113 ALA A O 1
ATOM 887 N N . GLN A 1 114 ? 2.594 17.363 -10.946 1.00 51.28 114 GLN A N 1
ATOM 888 C CA . GLN A 1 114 ? 1.280 17.167 -11.564 1.00 51.28 114 GLN A CA 1
ATOM 889 C C . GLN A 1 114 ? 0.220 18.010 -10.853 1.00 51.28 114 GLN A C 1
ATOM 891 O O . GLN A 1 114 ? -0.510 18.715 -11.545 1.00 51.28 114 GLN A O 1
ATOM 896 N N . LEU A 1 115 ? 0.232 18.054 -9.512 1.00 49.81 115 LEU A N 1
ATOM 897 C CA . LEU A 1 115 ? -0.598 18.969 -8.713 1.00 49.81 115 LEU A CA 1
ATOM 898 C C . LEU A 1 115 ? -0.305 20.450 -9.021 1.00 49.81 115 LEU A C 1
ATOM 900 O O . LEU A 1 115 ? -1.208 21.278 -8.956 1.00 49.81 115 LEU A O 1
ATOM 904 N N . LYS A 1 116 ? 0.944 20.806 -9.365 1.00 49.94 116 LYS A N 1
ATOM 905 C CA . LYS A 1 116 ? 1.346 22.201 -9.638 1.00 49.94 116 LYS A CA 1
ATOM 906 C C . LYS A 1 116 ? 1.268 22.634 -11.104 1.00 49.94 116 LYS A C 1
ATOM 908 O O . LYS A 1 116 ? 1.050 23.815 -11.349 1.00 49.94 116 LYS A O 1
ATOM 913 N N . ASN A 1 117 ? 1.497 21.746 -12.076 1.00 47.28 117 ASN A N 1
ATOM 914 C CA . ASN A 1 117 ? 1.778 22.158 -13.461 1.00 47.28 117 ASN A CA 1
ATOM 915 C C . ASN A 1 117 ? 0.854 21.583 -14.541 1.00 47.28 117 ASN A C 1
ATOM 917 O O . ASN A 1 117 ? 1.050 21.957 -15.697 1.00 47.28 117 ASN A O 1
ATOM 921 N N . ASN A 1 118 ? -0.114 20.705 -14.235 1.00 50.28 118 ASN A N 1
ATOM 922 C CA . ASN A 1 118 ? -1.099 20.188 -15.209 1.00 50.28 118 ASN A CA 1
ATOM 923 C C . ASN A 1 118 ? -0.503 19.698 -16.555 1.00 50.28 118 ASN A C 1
ATOM 925 O O . ASN A 1 118 ? -1.146 19.740 -17.604 1.00 50.28 118 ASN A O 1
ATOM 929 N N . LYS A 1 119 ? 0.763 19.260 -16.564 1.00 49.44 119 LYS A N 1
ATOM 930 C CA . LYS A 1 119 ? 1.498 18.921 -17.789 1.00 49.44 119 LYS A CA 1
ATOM 931 C C . LYS A 1 119 ? 1.817 17.440 -17.827 1.00 49.44 119 LYS A C 1
ATOM 933 O O . LYS A 1 119 ? 2.831 16.990 -17.301 1.00 49.44 119 LYS A O 1
ATOM 938 N N . LEU A 1 120 ? 0.976 16.698 -18.536 1.00 53.25 120 LEU A N 1
ATOM 939 C CA . LEU A 1 120 ? 1.264 15.336 -18.960 1.00 53.25 120 LEU A CA 1
ATOM 940 C C . LEU A 1 120 ? 1.381 15.321 -20.474 1.00 53.25 120 LEU A C 1
ATOM 942 O O . LEU A 1 120 ? 0.395 15.425 -21.193 1.00 53.25 120 LEU A O 1
ATOM 946 N N . ASN A 1 121 ? 2.598 15.121 -20.973 1.00 51.09 121 ASN A N 1
ATOM 947 C CA . ASN A 1 121 ? 2.841 15.004 -22.411 1.00 51.09 121 ASN A CA 1
ATOM 948 C C . ASN A 1 121 ? 2.256 13.704 -23.022 1.00 51.09 121 ASN A C 1
ATOM 950 O O . ASN A 1 121 ? 2.417 13.488 -24.220 1.00 51.09 121 ASN A O 1
ATOM 954 N N . LYS A 1 122 ? 1.599 12.829 -22.230 1.00 60.31 122 LYS A N 1
ATOM 955 C CA . LYS A 1 122 ? 0.909 11.594 -22.673 1.00 60.31 122 LYS A CA 1
ATOM 956 C C . LYS A 1 122 ? -0.274 11.221 -21.746 1.00 60.31 122 LYS A C 1
ATOM 958 O O . LYS A 1 122 ? -0.054 10.495 -20.773 1.00 60.31 122 LYS A O 1
ATOM 963 N N . PRO A 1 123 ? -1.516 11.639 -22.051 1.00 62.03 123 PRO A N 1
ATOM 964 C CA . PRO A 1 123 ? -2.698 11.384 -21.212 1.00 62.03 123 PRO A CA 1
ATOM 965 C C . PRO A 1 123 ? -2.958 9.901 -20.897 1.00 62.03 123 PRO A C 1
ATOM 967 O O . PRO A 1 123 ? -3.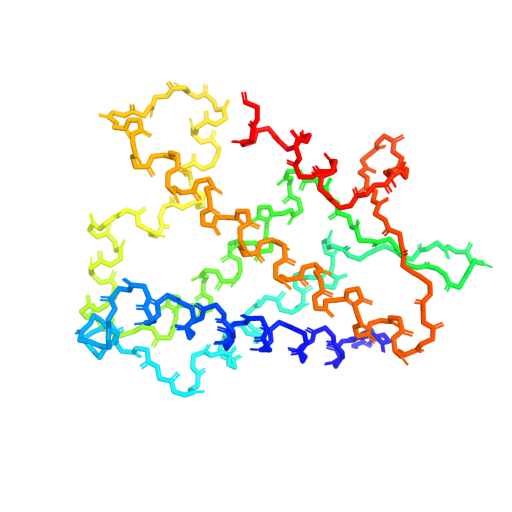236 9.545 -19.760 1.00 62.03 123 PRO A O 1
ATOM 970 N N . SER A 1 124 ? -2.763 8.997 -21.862 1.00 65.19 124 SER A N 1
ATOM 971 C CA . SER A 1 124 ? -3.001 7.555 -21.662 1.00 65.19 124 SER A CA 1
ATOM 972 C C . SER A 1 124 ? -2.066 6.896 -20.642 1.00 65.19 124 SER A C 1
ATOM 974 O O . SER A 1 124 ? -2.432 5.918 -19.993 1.00 65.19 124 SER A O 1
ATOM 976 N N . VAL A 1 125 ? -0.847 7.420 -20.487 1.00 63.50 125 VAL A N 1
ATOM 977 C CA . VAL A 1 125 ? 0.105 6.934 -19.479 1.00 63.50 125 VAL A CA 1
ATOM 978 C C . VAL A 1 125 ? -0.314 7.403 -18.090 1.00 63.50 125 VAL A C 1
ATOM 980 O O . VAL A 1 125 ? -0.108 6.675 -17.125 1.00 63.50 125 VAL A O 1
ATOM 983 N N . TYR A 1 126 ? -0.904 8.592 -17.988 1.00 66.50 126 TYR A N 1
ATOM 984 C CA . TYR A 1 126 ? -1.393 9.139 -16.730 1.00 66.50 126 TYR A CA 1
ATOM 985 C C . TYR A 1 126 ? -2.622 8.403 -16.203 1.00 66.50 126 TYR A C 1
ATOM 987 O O . TYR A 1 126 ? -2.607 7.975 -15.054 1.00 66.50 126 TYR A O 1
ATOM 995 N N . GLU A 1 127 ? -3.624 8.155 -17.046 1.00 71.56 127 GLU A N 1
ATOM 996 C CA . GLU A 1 127 ? -4.818 7.406 -16.627 1.00 71.56 127 GLU A CA 1
ATOM 997 C C . GLU A 1 127 ? -4.448 6.006 -16.130 1.00 71.56 127 GLU A C 1
ATOM 999 O O . GLU A 1 127 ? -4.790 5.610 -15.021 1.00 71.56 127 GLU A O 1
ATOM 1004 N N . LYS A 1 128 ? -3.577 5.304 -16.864 1.00 68.38 128 LYS A N 1
ATOM 1005 C CA . LYS A 1 128 ? -3.075 3.991 -16.436 1.00 68.38 128 LYS A CA 1
ATOM 1006 C C . LYS A 1 128 ? -2.315 4.039 -15.101 1.00 68.38 128 LYS A C 1
ATOM 1008 O O . LYS A 1 128 ? -2.268 3.057 -14.361 1.00 68.38 128 LYS A O 1
ATOM 1013 N N . ARG A 1 129 ? -1.656 5.159 -14.806 1.00 70.69 129 ARG A N 1
ATOM 1014 C CA . ARG A 1 129 ? -0.943 5.392 -13.546 1.00 70.69 129 ARG A CA 1
ATOM 1015 C C . ARG A 1 129 ? -1.920 5.629 -12.390 1.00 70.69 129 ARG A C 1
ATOM 1017 O O . ARG A 1 129 ? -1.723 5.023 -11.338 1.00 70.69 129 ARG A O 1
ATOM 1024 N N . LYS A 1 130 ? -2.978 6.420 -12.612 1.00 75.12 130 LYS A N 1
ATOM 1025 C CA . LYS A 1 130 ? -4.097 6.603 -11.671 1.00 75.12 130 LYS A CA 1
ATOM 1026 C C . LYS A 1 130 ? -4.760 5.265 -11.350 1.00 75.12 130 LYS A C 1
ATOM 1028 O O . LYS A 1 130 ? -4.871 4.920 -10.177 1.00 75.12 130 LYS A O 1
ATOM 1033 N N . ASP A 1 131 ? -5.076 4.466 -12.366 1.00 77.81 131 ASP A N 1
ATOM 1034 C CA . ASP A 1 131 ? -5.686 3.143 -12.188 1.00 77.81 131 ASP A CA 1
ATOM 1035 C C . ASP A 1 131 ? -4.820 2.217 -11.327 1.00 77.81 131 ASP A C 1
ATOM 1037 O O . ASP A 1 131 ? -5.298 1.605 -10.372 1.00 77.81 131 ASP A O 1
ATOM 1041 N N . ASN A 1 132 ? -3.519 2.143 -11.623 1.00 74.12 132 ASN A N 1
ATOM 1042 C CA . ASN A 1 132 ? -2.593 1.327 -10.840 1.00 74.12 132 ASN A CA 1
ATOM 1043 C C . ASN A 1 132 ? -2.493 1.812 -9.388 1.00 74.12 132 ASN A C 1
ATOM 1045 O O . ASN A 1 132 ? -2.467 0.984 -8.480 1.00 74.12 132 ASN A O 1
ATOM 1049 N N . LEU A 1 133 ? -2.445 3.129 -9.157 1.00 78.25 133 LEU A N 1
ATOM 1050 C CA . LEU A 1 133 ? -2.446 3.682 -7.804 1.00 78.25 133 LEU A CA 1
ATOM 1051 C C . LEU A 1 133 ? -3.734 3.306 -7.065 1.00 78.25 133 LEU A C 1
ATOM 1053 O O . LEU A 1 133 ? -3.660 2.839 -5.933 1.00 78.25 133 LEU A O 1
ATOM 1057 N N . LEU A 1 134 ? -4.896 3.440 -7.706 1.00 83.25 134 LEU A N 1
ATOM 1058 C CA . LEU A 1 134 ? -6.180 3.085 -7.105 1.00 83.25 134 LEU A CA 1
ATOM 1059 C C . LEU A 1 134 ? -6.241 1.598 -6.727 1.00 83.25 134 LEU A C 1
ATOM 1061 O O . LEU A 1 134 ? -6.707 1.260 -5.642 1.00 83.25 134 LEU A O 1
ATOM 1065 N N . ILE A 1 135 ? -5.722 0.710 -7.582 1.00 82.69 135 ILE A N 1
ATOM 1066 C CA . ILE A 1 135 ? -5.611 -0.728 -7.288 1.00 82.69 135 ILE A CA 1
ATOM 1067 C C . ILE A 1 135 ? -4.725 -0.967 -6.059 1.00 82.69 135 ILE A C 1
ATOM 1069 O O . ILE A 1 135 ? -5.097 -1.744 -5.180 1.00 82.69 135 ILE A O 1
ATOM 1073 N N . ILE A 1 136 ? -3.576 -0.289 -5.975 1.00 82.50 136 ILE A N 1
ATOM 1074 C CA . ILE A 1 136 ? -2.653 -0.404 -4.836 1.00 82.50 136 ILE A CA 1
ATOM 1075 C C . ILE A 1 136 ? -3.327 0.067 -3.545 1.00 82.50 136 ILE A C 1
ATOM 1077 O O . ILE A 1 136 ? -3.263 -0.634 -2.536 1.00 82.50 136 ILE A O 1
ATOM 1081 N N . LEU A 1 137 ? -3.992 1.224 -3.577 1.00 86.81 137 LEU A N 1
ATOM 1082 C CA . LEU A 1 137 ? -4.660 1.798 -2.411 1.00 86.81 137 LEU A CA 1
ATOM 1083 C C . LEU A 1 137 ? -5.814 0.923 -1.927 1.00 86.81 137 LEU A C 1
ATOM 1085 O O . LEU A 1 137 ? -5.882 0.629 -0.736 1.00 86.81 137 LEU A O 1
ATOM 1089 N N . ARG A 1 138 ? -6.662 0.434 -2.839 1.00 90.25 138 ARG A N 1
ATOM 1090 C CA . ARG A 1 138 ? -7.751 -0.497 -2.506 1.00 90.25 138 ARG A CA 1
ATOM 1091 C C . ARG A 1 138 ? -7.237 -1.787 -1.886 1.00 90.25 138 ARG A C 1
ATOM 1093 O O . ARG A 1 138 ? -7.800 -2.243 -0.897 1.00 90.25 138 ARG A O 1
ATOM 1100 N N . ALA A 1 139 ? -6.170 -2.360 -2.443 1.00 89.69 139 ALA A N 1
ATOM 1101 C CA . ALA A 1 139 ? -5.574 -3.573 -1.899 1.00 89.69 139 ALA A CA 1
ATOM 1102 C C . ALA A 1 139 ? -5.008 -3.329 -0.490 1.00 89.69 139 ALA A C 1
ATOM 1104 O O . ALA A 1 139 ? -5.328 -4.074 0.431 1.00 89.69 139 ALA A O 1
ATOM 1105 N N . LEU A 1 140 ? -4.238 -2.250 -0.307 1.00 90.12 140 LEU A N 1
ATOM 1106 C CA . LEU A 1 140 ? -3.622 -1.920 0.978 1.00 90.12 140 LEU A CA 1
ATOM 1107 C C . LEU A 1 140 ? -4.658 -1.628 2.067 1.00 90.12 140 LEU A C 1
ATOM 1109 O O . LEU A 1 140 ? -4.594 -2.203 3.151 1.00 90.12 140 LEU A O 1
ATOM 1113 N N . PHE A 1 141 ? -5.602 -0.727 1.796 1.00 92.44 141 PHE A N 1
ATOM 1114 C CA . PHE A 1 141 ? -6.614 -0.340 2.777 1.00 92.44 141 PHE A CA 1
ATOM 1115 C C . PHE A 1 141 ? -7.595 -1.481 3.052 1.00 92.44 141 PHE A C 1
ATOM 1117 O O . PHE A 1 141 ? -7.978 -1.664 4.204 1.00 92.44 141 PHE A O 1
ATOM 1124 N N . GLY A 1 142 ? -7.951 -2.276 2.038 1.00 92.69 142 GLY A N 1
ATOM 1125 C CA . GLY A 1 142 ? -8.794 -3.459 2.209 1.00 92.69 142 GLY A CA 1
ATOM 1126 C C . GLY A 1 142 ? -8.149 -4.509 3.116 1.00 92.69 142 GLY A C 1
ATOM 1127 O O . GLY A 1 142 ? -8.788 -4.976 4.056 1.00 92.69 142 GLY A O 1
ATOM 1128 N N . GLU A 1 143 ? -6.869 -4.828 2.896 1.00 93.31 143 GLU A N 1
ATOM 1129 C CA . GLU A 1 143 ? -6.113 -5.749 3.760 1.00 93.31 143 GLU A CA 1
ATOM 1130 C C . GLU A 1 143 ? -5.970 -5.207 5.188 1.00 93.31 143 GLU A C 1
ATOM 1132 O O . GLU A 1 143 ? -6.211 -5.931 6.154 1.00 93.31 143 GLU A O 1
ATOM 1137 N N . LEU A 1 144 ? -5.632 -3.922 5.345 1.00 92.1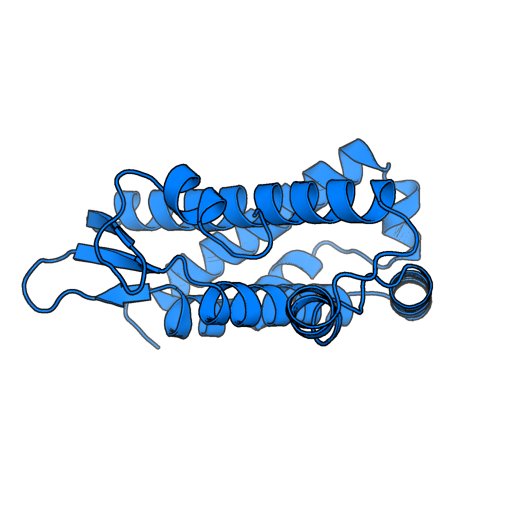9 144 LEU A N 1
ATOM 1138 C CA . LEU A 1 144 ? -5.534 -3.293 6.666 1.00 92.19 144 LEU A CA 1
ATOM 1139 C C . LEU A 1 144 ? -6.873 -3.327 7.408 1.00 92.19 144 LEU A C 1
ATOM 1141 O O . LEU A 1 144 ? -6.912 -3.712 8.575 1.00 92.19 144 LEU A O 1
ATOM 1145 N N . GLN A 1 145 ? -7.967 -2.954 6.741 1.00 93.75 145 GLN A N 1
ATOM 1146 C CA . GLN A 1 145 ? -9.307 -2.993 7.316 1.00 93.75 145 GLN A CA 1
ATOM 1147 C C . GLN A 1 145 ? -9.661 -4.412 7.765 1.00 93.75 145 GLN A C 1
ATOM 1149 O O . GLN A 1 145 ? -10.067 -4.599 8.911 1.00 93.75 145 GLN A O 1
ATOM 1154 N N . ALA A 1 146 ? -9.481 -5.405 6.890 1.00 93.19 146 ALA A N 1
ATOM 1155 C CA . ALA A 1 146 ? -9.816 -6.792 7.184 1.00 93.19 146 ALA A CA 1
ATOM 1156 C C . ALA A 1 146 ? -9.021 -7.326 8.384 1.00 93.19 146 ALA A C 1
ATOM 1158 O O . ALA A 1 146 ? -9.610 -7.883 9.311 1.00 93.19 146 ALA A O 1
ATOM 1159 N N . ASN A 1 147 ? -7.704 -7.107 8.413 1.00 91.75 147 ASN A N 1
ATOM 1160 C CA . ASN A 1 147 ? -6.842 -7.611 9.483 1.00 91.75 147 ASN A CA 1
ATOM 1161 C C . ASN A 1 147 ? -7.115 -6.917 10.827 1.00 91.75 147 ASN A C 1
ATOM 1163 O O . ASN A 1 147 ? -7.126 -7.571 11.870 1.00 91.75 147 ASN A O 1
ATOM 1167 N N . LEU A 1 148 ? -7.394 -5.609 10.822 1.00 90.69 148 LEU A N 1
ATOM 1168 C CA . LEU A 1 148 ? -7.786 -4.877 12.030 1.00 90.69 148 LEU A CA 1
ATOM 1169 C C . LEU A 1 148 ? -9.150 -5.344 12.560 1.00 90.69 148 LEU A C 1
ATOM 1171 O O . LEU A 1 148 ? -9.291 -5.590 13.757 1.00 90.69 148 LEU A O 1
ATOM 1175 N N . GLN A 1 149 ? -10.134 -5.542 11.682 1.00 91.62 149 GLN A N 1
ATOM 1176 C CA . GLN A 1 149 ? -11.454 -6.045 12.071 1.00 91.62 149 GLN A CA 1
ATOM 1177 C C . GLN A 1 149 ? -11.396 -7.479 12.612 1.00 91.62 149 GLN A C 1
ATOM 1179 O O . GLN A 1 149 ? -12.047 -7.779 13.612 1.00 91.62 149 GLN A O 1
ATOM 1184 N N . GLN A 1 150 ? -10.580 -8.353 12.017 1.00 90.31 150 GLN A N 1
ATOM 1185 C CA . GLN A 1 150 ? -10.331 -9.703 12.541 1.00 90.31 150 GLN A CA 1
ATOM 1186 C C . GLN A 1 150 ? -9.684 -9.680 13.933 1.00 90.31 150 GLN A C 1
ATOM 1188 O O . GLN A 1 150 ? -9.949 -10.561 14.747 1.00 90.31 150 GLN A O 1
ATOM 1193 N N . ALA A 1 151 ? -8.885 -8.652 14.232 1.00 88.12 151 ALA A N 1
ATOM 1194 C CA . ALA A 1 151 ? -8.320 -8.413 15.558 1.00 88.12 151 ALA A CA 1
ATOM 1195 C C . ALA A 1 151 ? -9.307 -7.746 16.544 1.00 88.12 151 ALA A C 1
ATOM 1197 O O . ALA A 1 151 ? -8.911 -7.380 17.650 1.00 88.12 151 ALA A O 1
ATOM 1198 N N . GLY A 1 152 ? -10.581 -7.581 16.166 1.00 89.19 152 GLY A N 1
ATOM 1199 C CA . GLY A 1 152 ? -11.622 -6.983 17.006 1.00 89.19 152 GLY A CA 1
ATOM 1200 C C . GLY A 1 152 ? -11.599 -5.453 17.050 1.00 89.19 152 GLY A C 1
ATOM 1201 O O . GLY A 1 152 ? -12.243 -4.863 17.913 1.00 89.19 152 GLY A O 1
ATOM 1202 N N . VAL A 1 153 ? -10.867 -4.802 16.143 1.00 89.62 153 VAL A N 1
ATOM 1203 C CA . VAL A 1 153 ? -10.756 -3.342 16.085 1.00 89.62 153 VAL A CA 1
ATOM 1204 C C . VAL A 1 153 ? -11.813 -2.774 15.149 1.00 89.62 153 VAL A C 1
ATOM 1206 O O . VAL A 1 153 ? -11.923 -3.177 13.989 1.00 89.62 153 VAL A O 1
ATOM 1209 N N . GLN A 1 154 ? -12.570 -1.785 15.622 1.00 90.62 154 GLN A N 1
ATOM 1210 C CA . GLN A 1 154 ? -13.479 -1.050 14.751 1.00 90.62 154 GLN A CA 1
ATOM 1211 C C . GLN A 1 154 ? -12.683 -0.098 13.852 1.00 90.62 154 GLN A C 1
ATOM 1213 O O . GLN A 1 154 ? -11.887 0.704 14.338 1.00 90.62 154 GLN A O 1
ATOM 1218 N N . VAL A 1 155 ? -12.924 -0.164 12.542 1.00 92.12 155 VAL A N 1
ATOM 1219 C CA . VAL A 1 155 ? -12.240 0.662 11.537 1.00 92.12 155 VAL A CA 1
ATOM 1220 C C . VAL A 1 155 ? -13.233 1.601 10.867 1.00 92.12 155 VAL A C 1
ATOM 1222 O O . VAL A 1 155 ? -14.318 1.175 10.471 1.00 92.12 155 VAL A O 1
ATOM 1225 N N . VAL A 1 156 ? -12.846 2.865 10.712 1.00 93.19 156 VAL A N 1
ATOM 1226 C CA . VAL A 1 156 ? -13.515 3.839 9.836 1.00 93.19 156 VAL A CA 1
ATOM 1227 C C . VAL A 1 156 ? -12.521 4.509 8.907 1.00 93.19 156 VAL A C 1
ATOM 1229 O O . VAL A 1 156 ? -11.316 4.443 9.130 1.00 93.19 156 VAL A O 1
ATOM 1232 N N . PHE A 1 157 ? -13.036 5.186 7.891 1.00 93.31 157 PHE A N 1
ATOM 1233 C CA . PHE A 1 157 ? -12.253 5.990 6.964 1.00 93.31 157 PHE A CA 1
ATOM 1234 C C . PHE A 1 157 ? -12.465 7.466 7.274 1.00 93.31 157 PHE A C 1
ATOM 1236 O O . PHE A 1 157 ? -13.548 7.855 7.713 1.00 93.31 157 PHE A O 1
ATOM 1243 N N . GLY A 1 158 ? -11.441 8.284 7.072 1.00 91.88 158 GLY A N 1
ATOM 1244 C CA . GLY A 1 158 ? -11.571 9.718 7.285 1.00 91.88 158 GLY A CA 1
ATOM 1245 C C . GLY A 1 158 ? -10.466 10.531 6.639 1.00 91.88 158 GLY A C 1
ATOM 1246 O O . GLY A 1 158 ? -9.432 9.995 6.246 1.00 91.88 158 GLY A O 1
ATOM 1247 N N . ASN A 1 159 ? -10.699 11.830 6.540 1.00 89.50 159 ASN A N 1
ATOM 1248 C CA . ASN A 1 159 ? -9.775 12.827 6.016 1.00 89.50 159 ASN A CA 1
ATOM 1249 C C . ASN A 1 159 ? -9.686 14.012 7.012 1.00 89.50 159 ASN A C 1
ATOM 1251 O O . ASN A 1 159 ? -9.952 13.838 8.200 1.00 89.50 159 ASN A O 1
ATOM 1255 N N . GLU A 1 160 ? -9.221 15.190 6.580 1.00 81.94 160 GLU A N 1
ATOM 1256 C CA . GLU A 1 160 ? -9.146 16.382 7.455 1.00 81.94 160 GLU A CA 1
ATOM 1257 C C . GLU A 1 160 ? -10.535 16.951 7.795 1.00 81.94 160 GLU A C 1
ATOM 1259 O O . GLU A 1 160 ? -10.699 17.605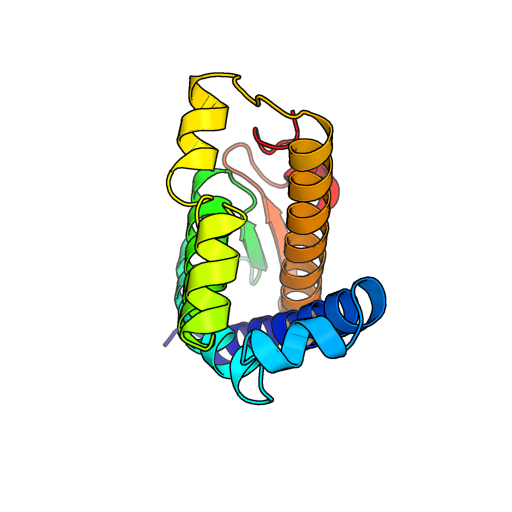 8.823 1.00 81.94 160 GLU A O 1
ATOM 1264 N N . GLU A 1 161 ? -11.531 16.687 6.948 1.00 84.19 161 GLU A N 1
ATOM 1265 C CA . GLU A 1 161 ? -12.897 17.204 7.056 1.00 84.19 161 GLU A CA 1
ATOM 1266 C C . GLU A 1 161 ? -13.785 16.329 7.952 1.00 84.19 161 GLU A C 1
ATOM 1268 O O . GLU A 1 161 ? -14.760 16.815 8.527 1.00 84.19 161 GLU A O 1
ATOM 1273 N N . GLY A 1 162 ? -13.434 15.052 8.128 1.00 87.56 162 GLY A N 1
ATOM 1274 C CA . GLY A 1 162 ? -14.096 14.168 9.079 1.00 87.56 162 GLY A CA 1
ATOM 1275 C C . GLY A 1 162 ? -14.113 12.701 8.669 1.00 87.56 162 GLY A C 1
ATOM 1276 O O . GLY A 1 162 ? -13.209 12.195 8.005 1.00 87.56 162 GLY A O 1
ATOM 1277 N N . ILE A 1 163 ? -15.142 11.991 9.138 1.00 91.31 163 ILE A N 1
ATOM 1278 C CA . ILE A 1 163 ? -15.377 10.579 8.821 1.00 91.31 163 ILE A CA 1
ATOM 1279 C C . ILE A 1 163 ? -16.071 10.484 7.463 1.00 91.31 163 ILE A C 1
ATOM 1281 O O . ILE A 1 163 ? -17.081 11.143 7.233 1.00 91.31 163 ILE A O 1
ATOM 1285 N N . LEU A 1 164 ? -15.554 9.604 6.614 1.00 91.50 164 LEU A N 1
ATOM 1286 C CA . LEU A 1 164 ? -16.081 9.308 5.287 1.00 91.50 164 LEU A CA 1
ATOM 1287 C C . LEU A 1 164 ? -17.080 8.147 5.345 1.00 91.50 164 LEU A C 1
ATOM 1289 O O . LEU A 1 164 ? -16.980 7.264 6.205 1.00 91.50 164 LEU A O 1
ATOM 1293 N N . SER A 1 165 ? -18.025 8.111 4.404 1.00 89.81 165 SER A N 1
ATOM 1294 C CA . SER A 1 165 ? -19.001 7.020 4.292 1.00 89.81 165 SER A CA 1
ATOM 1295 C C . SER A 1 165 ? -18.361 5.726 3.782 1.00 89.81 165 SER A C 1
ATOM 1297 O O . SER A 1 165 ? -18.812 4.629 4.122 1.00 89.81 165 SER A O 1
ATOM 1299 N N . SER A 1 166 ? -17.286 5.836 2.994 1.00 91.69 166 SER A N 1
ATOM 1300 C CA . SER A 1 166 ? -16.546 4.691 2.470 1.00 91.69 166 SER A CA 1
ATOM 1301 C C . SER A 1 166 ? -15.093 5.021 2.116 1.00 91.69 166 SER A C 1
ATOM 1303 O O . SER A 1 166 ? -14.699 6.177 1.977 1.00 91.69 166 SER A O 1
ATOM 1305 N N . MET A 1 167 ? -14.295 3.969 1.927 1.00 92.81 167 MET A N 1
ATOM 1306 C CA . MET A 1 167 ? -12.937 4.072 1.391 1.00 92.81 167 MET A CA 1
ATOM 1307 C C . MET A 1 167 ? -12.918 4.642 -0.036 1.00 92.81 167 MET A C 1
ATOM 1309 O O . MET A 1 167 ? -12.063 5.461 -0.360 1.00 92.81 167 MET A O 1
ATOM 1313 N N . ASP A 1 168 ? -13.847 4.199 -0.890 1.00 90.75 168 ASP A N 1
ATOM 1314 C CA . ASP A 1 168 ? -13.886 4.603 -2.299 1.00 90.75 168 ASP A CA 1
ATOM 1315 C C . ASP A 1 168 ? -14.244 6.084 -2.464 1.00 90.75 168 ASP A C 1
ATOM 1317 O O . ASP A 1 168 ? -13.652 6.750 -3.310 1.00 90.75 168 ASP A O 1
ATOM 1321 N N . GLU A 1 169 ? -15.153 6.601 -1.633 1.00 89.50 169 GLU A N 1
ATOM 1322 C CA . GLU A 1 169 ? -15.444 8.038 -1.545 1.00 89.50 169 GLU A CA 1
ATOM 1323 C C . GLU A 1 169 ? -14.170 8.825 -1.217 1.00 89.50 169 GLU A C 1
ATOM 1325 O O . GLU A 1 169 ? -13.780 9.710 -1.975 1.00 89.50 169 GLU A O 1
ATOM 1330 N N . GLY A 1 170 ? -13.444 8.422 -0.168 1.00 88.56 170 GLY A N 1
ATOM 1331 C CA . GLY A 1 170 ? -12.190 9.078 0.204 1.00 88.56 170 GLY A CA 1
ATOM 1332 C C . GLY A 1 170 ? -11.149 9.082 -0.909 1.00 88.56 170 GLY A C 1
ATOM 1333 O O . GLY A 1 170 ? -10.437 10.067 -1.092 1.00 88.56 170 GLY A O 1
ATOM 1334 N N . PHE A 1 171 ? -11.037 7.994 -1.677 1.00 89.69 171 PHE A N 1
ATOM 1335 C CA . PHE A 1 171 ? -10.118 7.969 -2.813 1.00 89.69 171 PHE A CA 1
ATOM 1336 C C . PHE A 1 171 ? -10.550 8.927 -3.923 1.00 89.69 171 PHE A C 1
ATOM 1338 O O . PHE A 1 171 ? -9.685 9.578 -4.497 1.00 89.69 171 PHE A O 1
ATOM 1345 N N . GLN A 1 172 ? -11.845 9.067 -4.209 1.00 86.69 172 GLN A N 1
ATOM 1346 C CA . GLN A 1 172 ? -12.335 10.017 -5.218 1.00 86.69 172 GLN A CA 1
ATOM 1347 C C . GLN A 1 172 ? -12.066 11.482 -4.843 1.00 86.69 172 GLN A C 1
ATOM 1349 O O . GLN A 1 172 ? -11.909 12.320 -5.730 1.00 86.69 172 GLN A O 1
ATOM 1354 N N . GLU A 1 173 ? -11.953 11.788 -3.552 1.00 84.94 173 GLU A N 1
ATOM 1355 C CA . GLU A 1 173 ? -11.631 13.130 -3.056 1.00 84.94 173 GLU A CA 1
ATOM 1356 C C . GLU A 1 173 ? -10.140 13.490 -3.147 1.00 84.94 173 GLU A C 1
ATOM 1358 O O . GLU A 1 173 ? -9.779 14.664 -3.031 1.00 84.94 173 GLU A O 1
ATOM 1363 N N . LEU A 1 174 ? -9.244 12.521 -3.374 1.00 83.25 174 LEU A N 1
ATOM 1364 C CA . LEU A 1 174 ? -7.822 12.830 -3.522 1.00 83.25 174 LEU A CA 1
ATOM 1365 C C . LEU A 1 174 ? -7.594 13.636 -4.806 1.00 83.25 174 LEU A C 1
ATOM 1367 O O . LEU A 1 174 ? -8.091 13.302 -5.880 1.00 83.25 174 LEU A O 1
ATOM 1371 N N . ALA A 1 175 ? -6.734 14.648 -4.722 1.00 78.50 175 ALA A N 1
ATOM 1372 C CA . ALA A 1 175 ? -6.492 15.599 -5.803 1.00 78.50 175 ALA A CA 1
ATOM 1373 C C . ALA A 1 175 ? -5.875 14.946 -7.054 1.00 78.50 175 ALA A C 1
ATOM 1375 O O . ALA A 1 175 ? -5.936 15.507 -8.138 1.00 78.50 175 ALA A O 1
ATOM 1376 N N . ILE A 1 176 ? -5.286 13.752 -6.922 1.00 71.38 176 ILE A N 1
ATOM 1377 C CA . ILE A 1 176 ? -4.797 12.971 -8.067 1.00 71.38 176 ILE A CA 1
ATOM 1378 C C . ILE A 1 176 ? -5.937 12.351 -8.897 1.00 71.38 176 ILE A C 1
ATOM 1380 O O . ILE A 1 176 ? -5.732 12.000 -10.061 1.00 71.38 176 ILE A O 1
ATOM 1384 N N . PHE A 1 177 ? -7.121 12.169 -8.306 1.00 76.06 177 PHE A N 1
ATOM 1385 C CA . PHE A 1 177 ? -8.279 11.564 -8.962 1.00 76.06 177 PHE A CA 1
ATOM 1386 C C . PHE A 1 177 ? -9.284 12.584 -9.505 1.00 76.06 177 PHE A C 1
ATOM 1388 O O . PHE A 1 177 ? -10.029 12.213 -10.414 1.00 76.06 177 PHE A O 1
ATOM 1395 N N . GLN A 1 178 ? -9.213 13.835 -9.044 1.00 71.06 178 GLN A N 1
ATOM 1396 C CA . GLN A 1 178 ? -9.880 15.008 -9.627 1.00 71.06 178 GLN A CA 1
ATOM 1397 C C . GLN A 1 178 ? -9.277 15.391 -10.989 1.00 71.06 178 GLN A C 1
ATOM 1399 O O . GLN A 1 178 ? -10.012 16.006 -11.792 1.00 71.06 178 GLN A O 1
#

Sequence (178 aa):
MGQYSTLIYQSVDHTARALLAHFQAQYGKLIFIPLGISAKTPEKIALASSLSVERHLLRSFEGEGKLMLVIQNAEIRQVYNDFMDGLYGSLSFVGKTAMKALGMRMYRDDLDAQLKNNKLNKPSVYEKRKDNLLIILRALFGELQANLQQAGVQVVFGNEEGILSSMDEGFQELAIFQ

pLDDT: mean 79.01, std 14.3, range [44.78, 94.25]

Foldseek 3Di:
DDPCLVLLLVLQLVLQVVLVVVVCVVVHPVVCVQFQDDPCLSVLLSVQQSVLCVVQQWDDDPPDLAIEGEQAQVSLLSNVLSSVVSNLVNTDPSSVVVCVVVCVNPPNPVVVCCLPPVDDPDVVVLVVVLVSSVSSQCSSVVSSCVSCVVVVGHYFYDYPVGTDPDPVVSSCPYPSND

Radius of gyration: 16.51 Å; chains: 1; bounding box: 40×36×47 Å

Secondary structure (DSSP, 8-state):
--TTHHHHHHHHHHHHHHHHHHHHHHH-HHHHHHHT--TTHHHHHHHHHHHHIIIIIEEEPTTSSEEEEE--HHHHHHHHHHHHHHHHHHS-HHHHHHHHHTTTTTTTTHHHHHHHH---S-HHHHHHHHHHHHHHHHHHHHHHHHHHHHTT-EEEEE-SS-EES-HHHHHHTSTTT-